Protein AF-A0A8S4Q9F4-F1 (afdb_monomer)

Sequence (149 aa):
MKHTEKTSFHTDQWWGKLSIEIGGKLGTDFDTIGIHLGVDNAALKDIKSSYPGAAKQWGKELLIEWRQEHADWTHEKQITTLQNALEDSGRNDLKVKVEKAEAKRVAAQEQAKQPKEDQGAKDELDLPSPPAENPKDAQLEARLKKLKS

Organism: Owenia fusiformis (NCBI:txid6347)

InterPro domains:
  IPR000488 Death domain [PS50017] (26-102)
  IPR011029 Death-like domain superfamily [G3DSA:1.10.533.10] (14-102)
  IPR011029 Death-like domain superfamily [SSF47986] (11-99)

Foldseek 3Di:
DDDPPVVVVLLVVLLLVLLLVLLLVCQPVLQQLLVLLVHDPVVLVVLCVVQPPRSSSSSSVSSVVSCVVVVVDDPVVSLVSSLVSCVVSVVPVSSVVSVVSVVVVVVVVVVVPDPPPDPPDDPDDDDDDDDDDDPVVVVVVVVVVVVVD

Mean predicted aligned error: 13.93 Å

Secondary structure (DSSP, 8-state):
---SHHHHHHHHHHHHHHHHHHHHHHGGGHHHHHHHTT--HHHHHHHHHHSTT-HHHHHHHHHHHHHHHTTTS-HHHHHHHHHHHHHHTT-HHHHHHHHHHHHHHHHHHHHTTS---------------PPP--TTHHHHHHHHHTT--

Radius of gyration: 27.23 Å; Cα contacts (8 Å, |Δi|>4): 91; chains: 1; bounding box: 75×38×60 Å

Nearest PDB structures (foldseek):
  3ezq-assembly1_B  TM=8.459E-01  e=4.046E-03  Homo sapiens
  4o6x-assembly3_B-2  TM=9.074E-01  e=2.159E-02  Homo sapiens
  4o6x-assembly3_A  TM=9.170E-01  e=8.717E-02  Homo sapiens
  4d8o-assembly1_A  TM=8.790E-01  e=4.219E-02  Homo sapiens
  2yqf-assembly1_A  TM=6.571E-01  e=7.477E-03  Homo sapiens

Solvent-accessible surface area (backbone atoms only — not comparable to full-atom values): 8768 Å² total; per-residue (Å²): 143,90,82,67,68,70,58,57,59,54,52,51,57,50,45,56,52,45,26,50,60,52,9,42,68,35,26,85,51,29,58,64,35,33,51,62,67,66,49,52,70,67,56,53,49,46,46,46,64,77,40,72,93,37,41,41,51,37,14,22,50,49,52,50,52,57,46,60,78,45,62,89,53,53,70,65,59,52,51,53,50,52,38,48,21,25,46,77,64,66,38,48,77,53,27,56,49,51,53,54,54,48,53,52,49,53,55,54,54,54,64,69,65,57,72,80,76,72,85,82,76,77,98,70,78,97,73,98,74,78,88,79,81,60,84,67,56,69,57,50,58,62,54,57,62,67,73,77,108

pLDDT: mean 78.67, std 19.34, range [40.88, 96.5]

Structure (mmCIF, N/CA/C/O backbone):
data_AF-A0A8S4Q9F4-F1
#
_entry.id   AF-A0A8S4Q9F4-F1
#
loop_
_atom_site.group_PDB
_atom_site.id
_atom_site.type_symbol
_atom_site.label_atom_id
_atom_site.label_alt_id
_atom_site.label_comp_id
_atom_site.label_asym_id
_atom_site.label_entity_id
_atom_site.label_seq_id
_atom_site.pdbx_PDB_ins_code
_atom_site.Cartn_x
_atom_site.Cartn_y
_atom_site.Cartn_z
_atom_site.occupancy
_atom_site.B_iso_or_equiv
_atom_site.auth_seq_id
_atom_site.auth_comp_id
_atom_site.auth_asym_id
_atom_site.auth_atom_id
_atom_site.pdbx_PDB_model_num
ATOM 1 N N . MET A 1 1 ? 29.544 -12.649 -11.790 1.00 41.25 1 MET A N 1
ATOM 2 C CA . MET A 1 1 ? 28.288 -11.868 -11.760 1.00 41.25 1 MET A CA 1
ATOM 3 C C . MET A 1 1 ? 27.459 -12.324 -10.558 1.00 41.25 1 MET A C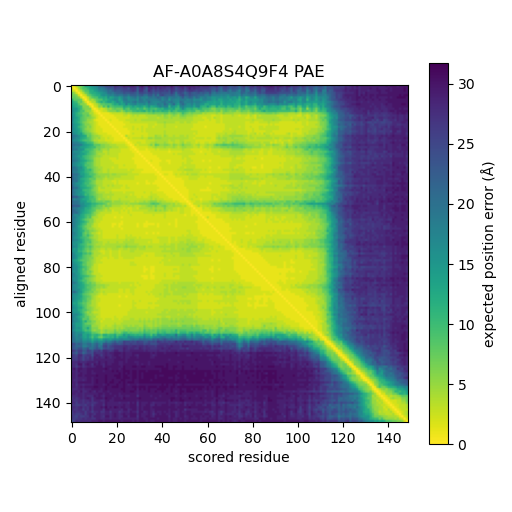 1
ATOM 5 O O . MET A 1 1 ? 26.792 -13.340 -10.656 1.00 41.25 1 MET A O 1
ATOM 9 N N . LYS A 1 2 ? 27.587 -11.674 -9.392 1.00 48.22 2 LYS A N 1
ATOM 10 C CA . LYS A 1 2 ? 26.838 -12.004 -8.158 1.00 48.22 2 LYS A CA 1
ATOM 11 C C . LYS A 1 2 ? 26.570 -10.719 -7.363 1.00 48.22 2 LYS A C 1
ATOM 13 O O . LYS A 1 2 ? 27.310 -10.413 -6.440 1.00 48.22 2 LYS A O 1
ATOM 18 N N . HIS A 1 3 ? 25.582 -9.920 -7.768 1.00 41.03 3 HIS A N 1
ATOM 19 C CA . HIS A 1 3 ? 25.215 -8.682 -7.054 1.00 41.03 3 HIS A CA 1
ATOM 20 C C . HIS A 1 3 ? 23.700 -8.402 -7.010 1.00 41.03 3 HIS A C 1
ATOM 22 O O . HIS A 1 3 ? 23.304 -7.287 -6.693 1.00 41.03 3 HIS A O 1
ATOM 28 N N . THR A 1 4 ? 22.838 -9.386 -7.279 1.00 50.84 4 THR A N 1
ATOM 29 C CA . THR A 1 4 ? 21.373 -9.183 -7.307 1.00 50.84 4 THR A CA 1
ATOM 30 C C . THR A 1 4 ? 20.629 -9.711 -6.075 1.00 50.84 4 THR A C 1
ATOM 32 O O . THR A 1 4 ? 19.509 -9.284 -5.819 1.00 50.84 4 THR A O 1
ATOM 35 N N . GLU A 1 5 ? 21.233 -10.571 -5.249 1.00 46.84 5 GLU A N 1
ATOM 36 C CA . GLU A 1 5 ? 20.526 -11.172 -4.099 1.00 46.84 5 GLU A CA 1
ATOM 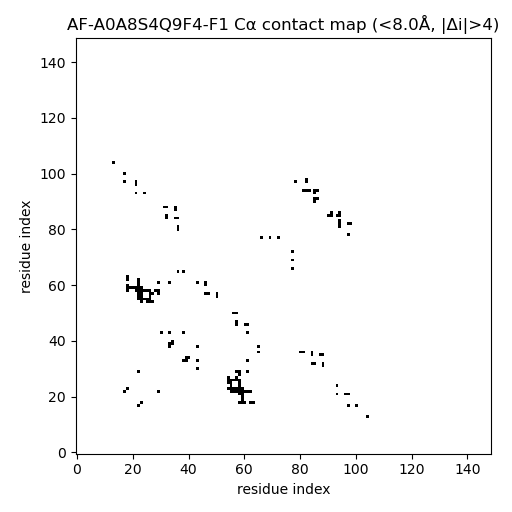37 C C . GLU A 1 5 ? 20.362 -10.227 -2.896 1.00 46.84 5 GLU A C 1
ATOM 39 O O . GLU A 1 5 ? 19.350 -10.278 -2.197 1.00 46.84 5 GLU A O 1
ATOM 44 N N . LYS A 1 6 ? 21.309 -9.307 -2.660 1.00 51.78 6 LYS A N 1
ATOM 45 C CA . LYS A 1 6 ? 21.235 -8.386 -1.506 1.00 51.78 6 LYS A CA 1
ATOM 46 C C . LYS A 1 6 ? 20.095 -7.371 -1.619 1.00 51.78 6 LYS A C 1
ATOM 48 O O . LYS A 1 6 ? 19.556 -6.941 -0.602 1.00 51.78 6 LYS A O 1
ATOM 53 N N . THR A 1 7 ? 19.723 -6.992 -2.838 1.00 55.69 7 THR A N 1
ATOM 54 C CA . THR A 1 7 ? 18.651 -6.023 -3.088 1.00 55.69 7 THR A CA 1
ATOM 55 C C . THR A 1 7 ? 17.268 -6.614 -2.836 1.00 55.69 7 THR A C 1
ATOM 57 O O . THR A 1 7 ? 16.437 -5.930 -2.245 1.00 55.69 7 THR A O 1
ATOM 60 N N . SER A 1 8 ? 17.030 -7.884 -3.182 1.00 59.53 8 SER A N 1
ATOM 61 C CA . SER A 1 8 ? 15.724 -8.526 -2.967 1.00 59.53 8 SER A CA 1
ATOM 62 C C . SER A 1 8 ? 15.408 -8.742 -1.485 1.00 59.53 8 SER A C 1
ATOM 64 O O . SER A 1 8 ? 14.287 -8.481 -1.059 1.00 59.53 8 SER A O 1
ATOM 66 N N . PHE A 1 9 ? 16.401 -9.124 -0.673 1.00 57.59 9 PHE A N 1
ATOM 67 C CA . PHE A 1 9 ? 16.203 -9.336 0.767 1.00 57.59 9 PHE A CA 1
ATOM 68 C C . PHE A 1 9 ? 15.848 -8.039 1.516 1.00 57.59 9 PHE A C 1
ATOM 70 O O . PHE A 1 9 ? 14.997 -8.030 2.403 1.00 57.59 9 PHE A O 1
ATOM 77 N N . HIS A 1 10 ? 16.473 -6.917 1.143 1.00 61.69 10 HIS A N 1
ATOM 78 C CA . HIS A 1 10 ? 16.217 -5.632 1.795 1.00 61.69 10 HIS A CA 1
ATOM 79 C C . HIS A 1 10 ? 14.848 -5.045 1.422 1.00 61.69 10 HIS A C 1
ATOM 81 O O . HIS A 1 10 ? 14.174 -4.457 2.269 1.00 61.69 10 HIS A O 1
ATOM 87 N N . THR A 1 11 ? 14.421 -5.228 0.169 1.00 69.12 11 THR A N 1
ATOM 88 C CA . THR A 1 11 ? 13.098 -4.794 -0.301 1.00 69.12 11 THR A CA 1
ATOM 89 C C . THR A 1 11 ? 11.977 -5.564 0.395 1.00 69.12 11 THR A C 1
ATOM 91 O O . THR A 1 11 ? 10.976 -4.964 0.780 1.00 69.12 11 THR A O 1
ATOM 94 N N . ASP A 1 12 ? 12.165 -6.861 0.640 1.00 78.31 12 ASP A N 1
ATOM 95 C CA . ASP A 1 12 ? 11.159 -7.689 1.305 1.00 78.31 12 ASP A CA 1
ATOM 96 C C . ASP A 1 12 ? 10.975 -7.325 2.788 1.00 78.31 12 ASP A C 1
ATOM 98 O O . ASP A 1 12 ? 9.853 -7.141 3.262 1.00 78.31 12 ASP A O 1
ATOM 102 N N . GLN A 1 13 ? 12.076 -7.079 3.511 1.00 84.31 13 GLN A N 1
ATOM 103 C CA . GLN A 1 13 ? 12.004 -6.605 4.899 1.00 84.31 13 GLN A CA 1
ATOM 104 C C . GLN A 1 13 ? 11.374 -5.215 5.027 1.00 84.31 13 GLN A C 1
ATOM 106 O O . GLN A 1 13 ? 10.650 -4.943 5.991 1.00 84.31 13 GLN A O 1
ATOM 111 N N . TRP A 1 14 ? 11.665 -4.319 4.082 1.00 89.56 14 TRP A N 1
ATOM 112 C CA . TRP A 1 14 ? 11.050 -2.998 4.055 1.00 89.56 14 TRP A CA 1
ATOM 113 C C . TRP A 1 14 ? 9.543 -3.104 3.789 1.00 89.56 14 TRP A C 1
ATOM 115 O O . TRP A 1 14 ? 8.762 -2.501 4.525 1.00 89.56 14 TRP A O 1
ATOM 125 N N . TRP A 1 15 ? 9.127 -3.941 2.829 1.00 89.44 15 TRP A N 1
ATOM 126 C CA . TRP A 1 15 ? 7.710 -4.167 2.538 1.00 89.44 15 TRP A CA 1
ATOM 127 C C . TRP A 1 15 ? 6.962 -4.774 3.724 1.00 89.44 15 TRP A C 1
ATOM 129 O O . TRP A 1 15 ? 5.863 -4.336 4.059 1.00 89.44 15 TRP A O 1
ATOM 139 N N . GLY A 1 16 ? 7.566 -5.743 4.415 1.00 90.25 16 GLY A N 1
ATOM 140 C CA . GLY A 1 16 ? 6.985 -6.331 5.622 1.00 90.25 16 GLY A CA 1
ATOM 141 C C . GLY A 1 16 ? 6.696 -5.282 6.700 1.00 90.25 16 GLY A C 1
ATOM 142 O O . GLY A 1 16 ? 5.631 -5.284 7.311 1.00 90.25 16 GLY A O 1
ATOM 143 N N . LYS A 1 17 ? 7.600 -4.316 6.899 1.00 91.62 17 LYS A N 1
ATOM 144 C CA . LYS A 1 17 ? 7.364 -3.206 7.837 1.00 91.62 17 LYS A CA 1
ATOM 145 C C . LYS A 1 17 ? 6.301 -2.235 7.328 1.00 91.62 17 LYS A C 1
ATOM 147 O O . LYS A 1 17 ? 5.448 -1.820 8.112 1.00 91.62 17 LYS A O 1
ATOM 152 N N . LEU A 1 18 ? 6.339 -1.889 6.040 1.00 92.88 18 LEU A N 1
ATOM 153 C CA . LEU A 1 18 ? 5.369 -0.983 5.428 1.00 92.88 18 LEU A CA 1
ATOM 154 C C . LEU A 1 18 ? 3.948 -1.552 5.513 1.00 92.88 18 LEU A C 1
ATOM 156 O O . LEU A 1 18 ? 3.044 -0.856 5.959 1.00 92.88 18 LEU A O 1
ATOM 160 N N . SER A 1 19 ? 3.757 -2.817 5.137 1.00 91.69 19 SER A N 1
ATOM 161 C CA . SER A 1 19 ? 2.454 -3.496 5.160 1.00 91.69 19 SER A CA 1
ATOM 162 C C . SER A 1 19 ? 1.868 -3.581 6.568 1.00 91.69 19 SER A C 1
ATOM 164 O O . SER A 1 19 ? 0.677 -3.350 6.741 1.00 91.69 19 SER A O 1
ATOM 166 N N . ILE A 1 20 ? 2.689 -3.808 7.597 1.00 92.00 20 ILE A N 1
ATOM 167 C CA . ILE A 1 20 ? 2.228 -3.759 8.991 1.00 92.00 20 ILE A CA 1
ATOM 168 C C . ILE A 1 20 ? 1.816 -2.333 9.381 1.00 92.00 20 ILE A C 1
ATOM 170 O O . ILE A 1 20 ? 0.752 -2.135 9.972 1.00 92.00 20 ILE A O 1
ATOM 174 N N . GLU A 1 21 ? 2.643 -1.330 9.072 1.00 92.19 21 GLU A N 1
ATOM 175 C CA . GLU A 1 21 ? 2.391 0.046 9.506 1.00 92.19 21 GLU A CA 1
ATOM 176 C C . GLU A 1 21 ? 1.201 0.687 8.777 1.00 92.19 21 GLU A C 1
ATOM 178 O O . GLU A 1 21 ? 0.338 1.296 9.413 1.00 92.19 21 GLU A O 1
ATOM 183 N N . ILE A 1 22 ? 1.166 0.574 7.449 1.00 92.94 22 ILE A N 1
ATOM 184 C CA . ILE A 1 22 ? 0.117 1.136 6.597 1.00 92.94 22 ILE A CA 1
ATOM 185 C C . ILE A 1 22 ? -1.142 0.282 6.705 1.00 92.94 22 ILE A C 1
ATOM 187 O O . ILE A 1 22 ? -2.207 0.826 6.992 1.00 92.94 22 ILE A O 1
ATOM 191 N N . GLY A 1 23 ? -1.015 -1.043 6.593 1.00 90.25 23 GLY A N 1
ATOM 192 C CA . GLY A 1 23 ? -2.123 -1.993 6.709 1.00 90.25 23 GLY A CA 1
ATOM 193 C C . GLY A 1 23 ? -2.872 -1.868 8.033 1.00 90.25 23 GLY A C 1
ATOM 194 O O . GLY A 1 23 ? -4.097 -1.750 8.054 1.00 90.25 23 GLY A O 1
ATOM 195 N N . GLY A 1 24 ? -2.137 -1.748 9.142 1.00 89.56 24 GLY A N 1
ATOM 196 C CA . GLY A 1 24 ? -2.727 -1.523 10.461 1.00 89.56 24 GLY A CA 1
ATOM 197 C C . GLY A 1 24 ? -3.496 -0.202 10.598 1.00 89.56 24 GLY A C 1
ATOM 198 O O . GLY A 1 24 ? -4.331 -0.081 11.496 1.00 89.56 24 GLY A O 1
ATOM 199 N N . LYS A 1 25 ? -3.234 0.782 9.727 1.00 92.25 25 LYS A N 1
ATOM 200 C CA . LYS A 1 25 ? -3.917 2.086 9.685 1.00 92.25 25 LYS A CA 1
ATOM 201 C C . LYS A 1 25 ? -5.049 2.149 8.654 1.00 92.25 25 LYS A C 1
ATOM 203 O O . LYS A 1 25 ? -5.811 3.117 8.703 1.00 92.25 25 LYS A O 1
ATOM 208 N N . LEU A 1 26 ? -5.166 1.157 7.761 1.00 89.56 26 LEU A N 1
ATOM 209 C CA . LEU A 1 26 ? -6.319 1.022 6.862 1.00 89.56 26 LEU A CA 1
ATOM 210 C C . LEU A 1 26 ? -7.564 0.664 7.668 1.00 89.56 26 LEU A C 1
ATOM 212 O O . LEU A 1 26 ? -8.613 1.272 7.498 1.00 89.56 26 LEU A O 1
ATOM 216 N N . GLY A 1 27 ? -7.431 -0.282 8.603 1.00 86.12 27 GLY A N 1
ATOM 217 C CA . GLY A 1 27 ? -8.535 -0.692 9.465 1.00 86.12 27 GLY A CA 1
ATOM 218 C C . GLY A 1 27 ? -9.746 -1.138 8.644 1.00 86.12 27 GLY A C 1
ATOM 219 O O . GLY A 1 27 ? -9.664 -2.078 7.860 1.00 86.12 27 GLY A O 1
ATOM 220 N N . THR A 1 28 ? -10.877 -0.459 8.825 1.00 86.69 28 THR A N 1
ATOM 221 C CA . THR A 1 28 ? -12.121 -0.736 8.092 1.00 86.69 28 THR A CA 1
ATOM 222 C C . THR A 1 28 ? -12.105 -0.252 6.645 1.00 86.69 28 THR A C 1
ATOM 224 O O . THR A 1 28 ? -12.891 -0.760 5.854 1.00 86.69 28 THR A O 1
ATOM 227 N N . ASP A 1 29 ? -11.204 0.666 6.286 1.00 90.94 29 ASP A N 1
ATOM 228 C CA . ASP A 1 29 ? -11.106 1.233 4.932 1.00 90.94 29 ASP A CA 1
ATOM 229 C C . ASP A 1 29 ? -10.346 0.317 3.959 1.00 90.94 29 ASP A C 1
ATOM 231 O O . ASP A 1 29 ? -10.153 0.666 2.794 1.00 90.94 29 ASP A O 1
ATOM 235 N N . PHE A 1 30 ? -9.895 -0.855 4.424 1.00 92.94 30 PHE A N 1
ATOM 236 C CA . PHE A 1 30 ? -9.135 -1.793 3.600 1.00 92.94 30 PHE A CA 1
ATOM 237 C C . PHE A 1 30 ? -9.913 -2.229 2.349 1.00 92.94 30 PHE A C 1
ATOM 239 O O . PHE A 1 30 ? -9.308 -2.369 1.298 1.00 92.94 30 PHE A O 1
ATOM 246 N N . ASP A 1 31 ? -11.235 -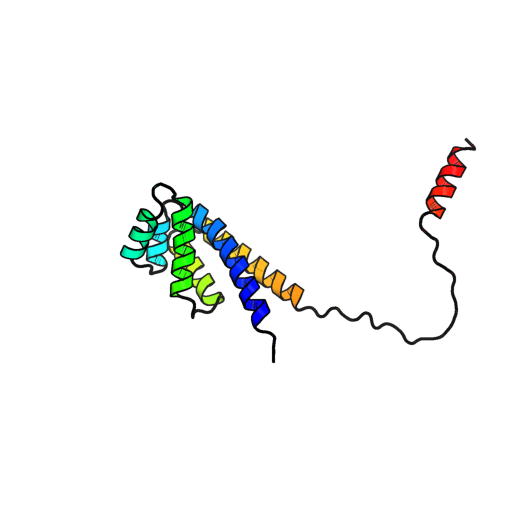2.391 2.440 1.00 93.38 31 ASP A N 1
ATOM 247 C CA . ASP A 1 31 ? -12.079 -2.847 1.329 1.00 93.38 31 ASP A CA 1
ATOM 248 C C . ASP A 1 31 ? -12.092 -1.815 0.190 1.00 93.38 31 ASP A C 1
ATOM 250 O O . ASP A 1 31 ? -11.757 -2.129 -0.949 1.00 93.38 31 ASP A O 1
ATOM 254 N N . THR A 1 32 ? -12.331 -0.543 0.531 1.00 94.06 32 THR A N 1
ATOM 255 C CA . THR A 1 32 ? -12.281 0.582 -0.412 1.00 94.06 32 THR A CA 1
ATOM 256 C C . THR A 1 32 ? -10.922 0.669 -1.100 1.00 94.06 32 THR A C 1
ATOM 258 O O . THR A 1 32 ? -10.845 0.791 -2.320 1.00 94.06 32 THR A O 1
ATOM 261 N N . ILE A 1 33 ? -9.834 0.580 -0.332 1.00 94.69 33 ILE A N 1
ATOM 262 C CA . ILE A 1 33 ? -8.476 0.649 -0.888 1.00 94.69 33 ILE A CA 1
ATOM 263 C C . ILE A 1 33 ? -8.180 -0.575 -1.751 1.00 94.69 33 ILE A C 1
ATOM 265 O O . ILE A 1 33 ? -7.581 -0.434 -2.811 1.00 94.69 33 ILE A O 1
ATOM 269 N N . GLY A 1 34 ? -8.626 -1.758 -1.334 1.00 94.19 34 GLY A N 1
ATOM 270 C CA . GLY A 1 34 ? -8.479 -2.994 -2.090 1.00 94.19 34 GLY A CA 1
ATOM 271 C C . GLY A 1 34 ? -9.140 -2.916 -3.461 1.00 94.19 34 GLY A C 1
ATOM 272 O O . GLY A 1 34 ? -8.520 -3.293 -4.450 1.00 94.19 34 GLY A O 1
ATOM 273 N N . ILE A 1 35 ? -10.328 -2.314 -3.544 1.00 94.25 35 ILE A N 1
ATOM 274 C CA . ILE A 1 35 ? -11.012 -2.057 -4.819 1.00 94.25 35 ILE A CA 1
ATOM 275 C C . ILE A 1 35 ? -10.173 -1.139 -5.720 1.00 94.25 35 ILE A C 1
ATOM 277 O O . ILE A 1 35 ? -9.994 -1.441 -6.898 1.00 94.25 35 ILE A O 1
ATOM 281 N N . HIS A 1 36 ? -9.608 -0.050 -5.184 1.00 94.56 36 HIS A N 1
ATOM 282 C CA . HIS A 1 36 ? -8.719 0.834 -5.955 1.00 94.56 36 HIS A CA 1
ATOM 283 C C . HIS A 1 36 ? -7.409 0.155 -6.379 1.00 94.56 36 HIS A C 1
ATOM 285 O O . HIS A 1 36 ? -6.856 0.480 -7.427 1.00 94.56 36 HIS A O 1
ATOM 291 N N . LEU A 1 37 ? -6.925 -0.804 -5.590 1.00 94.06 37 LEU A N 1
ATOM 292 C CA . LEU A 1 37 ? -5.774 -1.643 -5.924 1.00 94.06 37 LEU A CA 1
ATOM 293 C C . LEU A 1 37 ? -6.104 -2.747 -6.944 1.00 94.06 37 LEU A C 1
ATOM 295 O O . LEU A 1 37 ? -5.188 -3.427 -7.406 1.00 94.06 37 LEU A O 1
ATOM 299 N N . GLY A 1 38 ? -7.381 -2.913 -7.306 1.00 93.00 38 GLY A N 1
ATOM 300 C CA . GLY A 1 38 ? -7.846 -3.940 -8.236 1.00 93.00 38 GLY A CA 1
ATOM 301 C C . GLY A 1 38 ? -7.946 -5.340 -7.627 1.00 93.00 38 GLY A C 1
ATOM 302 O O . GLY A 1 38 ? -7.999 -6.310 -8.377 1.00 93.00 38 GLY A O 1
ATOM 303 N N . VAL A 1 39 ? -7.964 -5.457 -6.296 1.00 93.50 39 VAL A N 1
ATOM 304 C CA . VAL A 1 39 ? -8.131 -6.740 -5.598 1.00 93.50 39 VAL A CA 1
ATOM 305 C C . VAL A 1 39 ? -9.581 -7.199 -5.720 1.00 93.50 39 VAL A C 1
ATOM 307 O O . VAL A 1 39 ? -10.516 -6.416 -5.527 1.00 93.50 39 VAL A O 1
ATOM 310 N N . ASP A 1 40 ? -9.773 -8.476 -6.046 1.00 92.62 40 ASP A N 1
ATOM 311 C CA . ASP A 1 40 ? -11.102 -9.040 -6.251 1.00 92.62 40 ASP A CA 1
ATOM 312 C C . ASP A 1 40 ? -11.949 -9.010 -4.965 1.00 92.62 40 ASP A C 1
ATOM 314 O O . ASP A 1 40 ? -11.471 -9.220 -3.850 1.00 92.62 40 ASP A O 1
ATOM 318 N N . ASN A 1 41 ? -13.255 -8.788 -5.107 1.00 92.88 41 ASN A N 1
ATOM 319 C CA . ASN A 1 4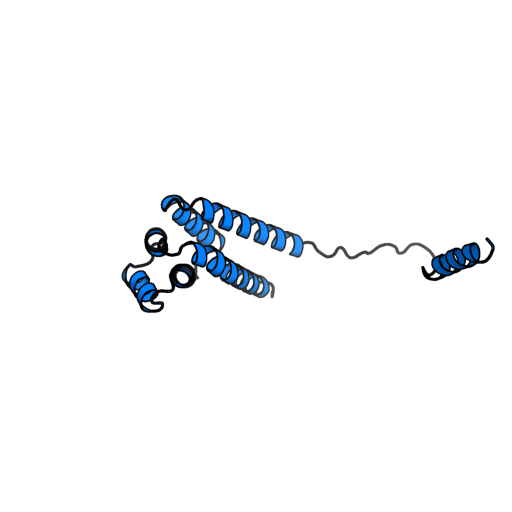1 ? -14.158 -8.707 -3.958 1.00 92.88 41 ASN A CA 1
ATOM 320 C C . ASN A 1 41 ? -14.264 -10.049 -3.201 1.00 92.88 41 ASN A C 1
ATOM 322 O O . ASN A 1 41 ? -14.512 -10.067 -1.995 1.00 92.88 41 ASN A O 1
ATOM 326 N N . ALA A 1 42 ? -14.081 -11.191 -3.873 1.00 93.25 42 ALA A N 1
ATOM 327 C CA . ALA A 1 42 ? -14.006 -12.483 -3.200 1.00 93.25 42 ALA A CA 1
ATOM 328 C C . ALA A 1 42 ? -12.755 -12.579 -2.316 1.00 93.25 42 ALA A C 1
ATOM 330 O O . ALA A 1 42 ? -12.879 -13.016 -1.174 1.00 93.25 42 ALA A O 1
ATOM 331 N N . ALA A 1 43 ? -11.604 -12.095 -2.791 1.00 93.31 43 ALA A N 1
ATOM 332 C CA . ALA A 1 43 ? -10.371 -12.005 -2.007 1.00 93.31 43 ALA A CA 1
ATOM 333 C C . ALA A 1 43 ? -10.539 -11.095 -0.775 1.00 93.31 43 ALA A C 1
ATOM 335 O O . ALA A 1 43 ? -10.249 -11.496 0.351 1.00 93.31 43 ALA A O 1
ATOM 336 N N . LEU A 1 44 ? -11.141 -9.910 -0.936 1.00 94.00 44 LEU A N 1
ATOM 337 C CA . LEU A 1 44 ? -11.427 -9.007 0.192 1.00 94.00 44 LEU A CA 1
ATOM 338 C C . LEU A 1 44 ? -12.338 -9.649 1.251 1.00 94.00 44 LEU A C 1
ATOM 340 O O . LEU A 1 44 ? -12.120 -9.497 2.460 1.00 94.00 44 LEU A O 1
ATOM 344 N N . LYS A 1 45 ? -13.352 -10.401 0.810 1.00 94.19 45 LYS A N 1
ATOM 345 C CA . LYS A 1 45 ? -14.234 -11.164 1.704 1.00 94.19 45 LYS A CA 1
ATOM 346 C C . LYS A 1 45 ? -13.512 -12.317 2.386 1.00 94.19 45 LYS A C 1
ATOM 348 O O . LYS A 1 45 ? -13.795 -12.563 3.562 1.00 94.19 45 LYS A O 1
ATOM 353 N N . ASP A 1 46 ? -12.615 -13.004 1.686 1.00 95.19 46 ASP A N 1
ATOM 354 C CA . ASP A 1 46 ? -11.794 -14.068 2.261 1.00 95.19 46 ASP A CA 1
ATOM 355 C C . ASP A 1 46 ? -10.899 -13.512 3.372 1.00 95.19 46 ASP A C 1
ATOM 357 O O . ASP A 1 46 ? -11.017 -13.949 4.516 1.00 95.19 46 ASP A O 1
ATOM 361 N N . ILE A 1 47 ? -10.152 -12.434 3.105 1.00 93.25 47 ILE A N 1
ATOM 362 C CA . ILE A 1 47 ? -9.333 -11.729 4.105 1.00 93.25 47 ILE A CA 1
ATOM 363 C C . ILE A 1 47 ? -10.174 -11.360 5.334 1.00 93.25 47 ILE A C 1
ATOM 365 O O . ILE A 1 47 ? -9.781 -11.592 6.482 1.00 93.25 47 ILE A O 1
ATOM 369 N N . LYS A 1 48 ? -11.370 -10.802 5.125 1.00 93.12 48 LYS A N 1
ATOM 370 C CA . LYS A 1 48 ? -12.252 -10.416 6.232 1.00 93.12 48 LYS A CA 1
ATOM 371 C C . LYS A 1 48 ? -12.708 -11.616 7.067 1.00 93.12 48 LYS A C 1
ATOM 373 O O . LYS A 1 48 ? -12.795 -11.511 8.293 1.00 93.12 48 LYS A O 1
ATOM 378 N N . SER A 1 49 ? -13.002 -12.731 6.403 1.00 93.62 49 SER A N 1
ATOM 379 C CA . SER A 1 49 ? -13.495 -13.971 7.015 1.00 93.62 49 SER A CA 1
ATOM 380 C C . SER A 1 49 ? -12.389 -14.738 7.740 1.00 93.62 49 SER A C 1
ATOM 382 O O . SER A 1 49 ? -12.635 -15.295 8.808 1.00 93.62 49 SER A O 1
ATOM 384 N N . SER A 1 50 ? -11.168 -14.702 7.208 1.00 93.50 50 SER A N 1
ATOM 385 C CA . SER A 1 50 ? -9.968 -15.321 7.776 1.00 93.50 50 SER A CA 1
ATOM 386 C C . SER A 1 50 ? -9.489 -14.621 9.056 1.00 93.50 50 SER A C 1
ATOM 388 O O . SER A 1 50 ? -8.881 -15.251 9.922 1.00 93.50 50 SER A O 1
ATOM 390 N N . TYR A 1 51 ? -9.817 -13.335 9.233 1.00 90.75 51 TYR A N 1
ATOM 391 C CA . TYR A 1 51 ? -9.387 -12.530 10.386 1.00 90.75 51 TYR A CA 1
ATOM 392 C C . TYR A 1 51 ? -10.559 -11.811 11.083 1.00 90.75 51 TYR A C 1
ATOM 394 O O . TYR A 1 51 ? -10.590 -10.577 11.144 1.00 90.75 51 TYR A O 1
ATOM 402 N N . PRO A 1 52 ? -11.543 -12.533 11.644 1.00 88.31 52 PRO A N 1
ATOM 403 C CA . PRO A 1 52 ? -12.754 -11.923 12.185 1.00 88.31 52 PRO A CA 1
ATOM 404 C C . PRO A 1 52 ? -12.442 -10.964 13.346 1.00 88.31 52 PRO A C 1
ATOM 406 O O . PRO A 1 52 ? -11.734 -11.303 14.292 1.00 88.31 52 PRO A O 1
ATOM 409 N N . GLY A 1 53 ? -12.968 -9.737 13.271 1.00 87.00 53 GLY A N 1
ATOM 410 C CA . GLY A 1 53 ? -12.784 -8.703 14.301 1.00 87.00 53 GLY A CA 1
ATOM 411 C C . GLY A 1 53 ? -11.386 -8.069 14.361 1.00 87.00 53 GLY A C 1
ATOM 412 O O . GLY A 1 53 ? -11.162 -7.167 15.167 1.00 87.00 53 GLY A O 1
ATOM 413 N N . ALA A 1 54 ? -10.451 -8.478 13.500 1.00 90.56 54 ALA A N 1
ATOM 414 C CA . ALA A 1 54 ? -9.081 -7.979 13.489 1.00 90.56 54 ALA 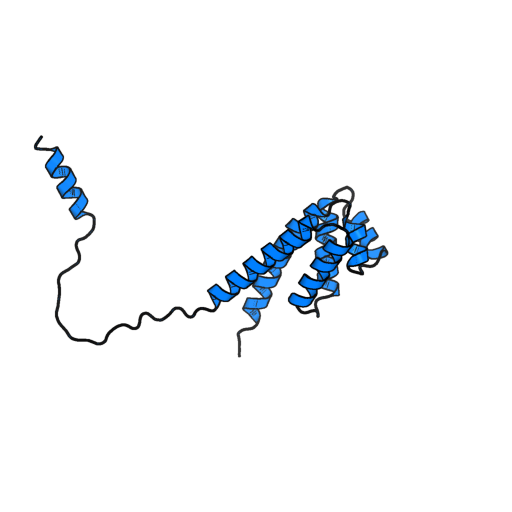A CA 1
ATOM 415 C C . ALA A 1 54 ? -8.851 -6.981 12.344 1.00 90.56 54 ALA A C 1
ATOM 417 O O . ALA A 1 54 ? -8.036 -7.210 11.456 1.00 90.56 54 ALA A O 1
ATOM 418 N N . ALA A 1 55 ? -9.517 -5.822 12.394 1.00 87.25 55 ALA A N 1
ATOM 419 C CA . ALA A 1 55 ? -9.458 -4.817 11.322 1.00 87.25 55 ALA A CA 1
ATOM 420 C C . ALA A 1 55 ? -8.033 -4.354 10.958 1.00 87.25 55 ALA A C 1
ATOM 422 O O . ALA A 1 55 ? -7.745 -4.042 9.808 1.00 87.25 55 ALA A O 1
ATOM 423 N N . LYS A 1 56 ? -7.106 -4.351 11.926 1.00 88.00 56 LYS A N 1
ATOM 424 C CA . LYS A 1 56 ? -5.688 -4.043 11.670 1.00 88.00 56 LYS A CA 1
ATOM 425 C C . LYS A 1 56 ? -4.977 -5.118 10.840 1.00 88.00 56 LYS A C 1
ATOM 427 O O . LYS A 1 56 ? -4.012 -4.798 10.156 1.00 88.00 56 LYS A O 1
ATOM 432 N N . GLN A 1 57 ? -5.416 -6.374 10.932 1.00 92.31 57 GLN A N 1
ATOM 433 C CA . GLN A 1 57 ? -4.871 -7.473 10.135 1.00 92.31 57 GLN A CA 1
ATOM 434 C C . GLN A 1 57 ? -5.401 -7.419 8.702 1.00 92.31 57 GLN A C 1
ATOM 436 O O . GLN A 1 57 ? -4.617 -7.631 7.790 1.00 92.31 57 GLN A O 1
ATOM 441 N N . TRP A 1 58 ? -6.663 -7.030 8.481 1.00 94.12 58 TRP A N 1
ATOM 442 C CA . TRP A 1 58 ? -7.237 -6.960 7.127 1.00 94.12 58 TRP A CA 1
ATOM 443 C C . TRP A 1 58 ? -6.400 -6.118 6.168 1.00 94.12 58 TRP A C 1
ATOM 445 O O . TRP A 1 58 ? -6.019 -6.587 5.103 1.00 94.12 58 TRP A O 1
ATOM 455 N N . GLY A 1 59 ? -6.038 -4.898 6.572 1.00 93.06 59 GLY A N 1
ATOM 456 C CA . GLY A 1 59 ? -5.217 -4.034 5.728 1.00 93.06 59 GLY A CA 1
ATOM 457 C C . GLY A 1 59 ? -3.792 -4.549 5.520 1.00 93.06 59 GLY A C 1
ATOM 458 O O . GLY A 1 59 ? -3.192 -4.277 4.486 1.00 93.06 59 GLY A O 1
ATOM 459 N N . LYS A 1 60 ? -3.232 -5.283 6.487 1.00 93.88 60 LYS A N 1
ATOM 460 C CA . LYS A 1 60 ? -1.908 -5.901 6.342 1.00 93.88 60 LYS A CA 1
ATOM 461 C C . LYS A 1 60 ? -1.961 -7.024 5.311 1.00 93.88 60 LYS A C 1
ATOM 463 O O . LYS A 1 60 ? -1.137 -7.032 4.403 1.00 93.88 60 LYS A O 1
ATOM 468 N N . GLU A 1 61 ? -2.918 -7.935 5.454 1.00 94.19 61 GLU A N 1
ATOM 469 C CA . GLU A 1 61 ? -3.064 -9.082 4.558 1.00 94.19 61 GLU A CA 1
ATOM 470 C C . GLU A 1 61 ? -3.421 -8.633 3.143 1.00 94.19 61 GLU A C 1
ATOM 472 O O . GLU A 1 61 ? -2.793 -9.099 2.203 1.00 94.19 61 GLU A O 1
ATOM 477 N N . LEU A 1 62 ? -4.272 -7.610 2.997 1.00 95.00 62 LEU A N 1
ATOM 478 C CA . LEU A 1 62 ? -4.526 -6.959 1.711 1.00 95.00 62 LEU A CA 1
ATOM 479 C C . LEU A 1 62 ? -3.232 -6.541 1.001 1.00 95.00 62 LEU A C 1
ATOM 481 O O . LEU A 1 62 ? -3.036 -6.850 -0.168 1.00 95.00 62 LEU A O 1
ATOM 485 N N . LEU A 1 63 ? -2.335 -5.833 1.696 1.00 94.31 63 LEU A N 1
ATOM 486 C CA . LEU A 1 63 ? -1.085 -5.345 1.101 1.00 94.31 63 LEU A CA 1
ATOM 487 C C . LEU A 1 63 ? -0.075 -6.467 0.823 1.00 94.31 63 LEU A C 1
ATOM 489 O O . LEU A 1 63 ? 0.829 -6.288 0.003 1.00 94.31 63 LEU A O 1
ATOM 493 N N . ILE A 1 64 ? -0.175 -7.591 1.533 1.00 92.56 64 ILE A N 1
ATOM 494 C CA . ILE A 1 64 ? 0.648 -8.777 1.285 1.00 92.56 64 ILE A CA 1
ATOM 495 C C . ILE A 1 64 ? 0.138 -9.495 0.040 1.00 92.56 64 ILE A C 1
ATOM 497 O O . ILE A 1 64 ? 0.922 -9.713 -0.881 1.00 92.56 64 ILE A O 1
ATOM 501 N N . GLU A 1 65 ? -1.154 -9.807 0.002 1.00 92.50 65 GLU A N 1
ATOM 502 C CA . GLU A 1 65 ? -1.803 -10.527 -1.091 1.00 92.50 65 GLU A CA 1
ATOM 503 C C . GLU A 1 65 ? -1.687 -9.749 -2.400 1.00 92.50 65 GLU A C 1
ATOM 505 O O . GLU A 1 65 ? -1.110 -10.248 -3.363 1.00 92.50 65 GLU A O 1
ATOM 510 N N . TRP A 1 66 ? -2.053 -8.464 -2.386 1.00 95.06 66 TRP A N 1
ATOM 511 C CA . TRP A 1 66 ? -1.932 -7.596 -3.554 1.00 95.06 66 TRP A CA 1
ATOM 512 C C . TRP A 1 66 ? -0.497 -7.535 -4.099 1.00 95.06 66 TRP A C 1
ATOM 514 O O . TRP A 1 66 ? -0.286 -7.557 -5.311 1.00 95.06 66 TRP A O 1
ATOM 524 N N . ARG A 1 67 ? 0.525 -7.490 -3.231 1.00 92.88 67 ARG A N 1
ATOM 525 C CA . ARG A 1 67 ? 1.924 -7.514 -3.690 1.00 92.88 67 ARG A CA 1
ATOM 526 C C . ARG A 1 67 ? 2.293 -8.859 -4.311 1.00 92.88 67 ARG A C 1
ATOM 528 O O . ARG A 1 67 ? 3.083 -8.878 -5.250 1.00 92.88 67 ARG A O 1
ATOM 535 N N . GLN A 1 68 ? 1.797 -9.963 -3.758 1.00 90.88 68 GLN A N 1
ATOM 536 C CA . GLN A 1 68 ? 2.075 -11.304 -4.269 1.00 90.88 68 GLN A CA 1
ATOM 537 C C . GLN A 1 68 ? 1.438 -11.520 -5.642 1.00 90.88 68 GLN A C 1
ATOM 539 O O . GLN A 1 68 ? 2.103 -12.051 -6.529 1.00 90.88 68 GLN A O 1
ATOM 544 N N . GLU A 1 69 ? 0.210 -11.040 -5.843 1.00 90.69 69 GLU A N 1
ATOM 545 C CA . GLU A 1 69 ? -0.464 -11.057 -7.148 1.00 90.69 69 GLU A CA 1
ATOM 546 C C . GLU A 1 69 ? 0.287 -10.242 -8.208 1.00 90.69 69 GLU A C 1
ATOM 548 O O . GLU A 1 69 ? 0.241 -10.565 -9.391 1.00 90.69 69 GLU A O 1
ATOM 553 N N . HIS A 1 70 ? 1.031 -9.223 -7.775 1.00 91.81 70 HIS A N 1
ATOM 554 C CA . HIS A 1 70 ? 1.808 -8.333 -8.632 1.00 91.81 70 HIS A CA 1
ATOM 555 C C . HIS A 1 70 ? 3.322 -8.499 -8.434 1.00 91.81 70 HIS A C 1
ATOM 557 O O . HIS A 1 70 ? 4.077 -7.528 -8.542 1.00 91.81 70 HIS A O 1
ATOM 563 N N . ALA A 1 71 ? 3.792 -9.705 -8.100 1.00 88.56 71 ALA A N 1
ATOM 564 C CA . ALA A 1 71 ? 5.204 -9.965 -7.800 1.00 88.56 71 ALA A CA 1
ATOM 565 C C . ALA A 1 71 ? 6.142 -9.735 -9.001 1.00 88.56 71 ALA A C 1
ATOM 567 O O . ALA A 1 71 ? 7.341 -9.519 -8.816 1.00 88.56 71 ALA A O 1
ATOM 568 N N . ASP A 1 72 ? 5.607 -9.766 -10.222 1.00 90.31 72 ASP A N 1
ATOM 569 C CA . ASP A 1 72 ? 6.308 -9.450 -11.468 1.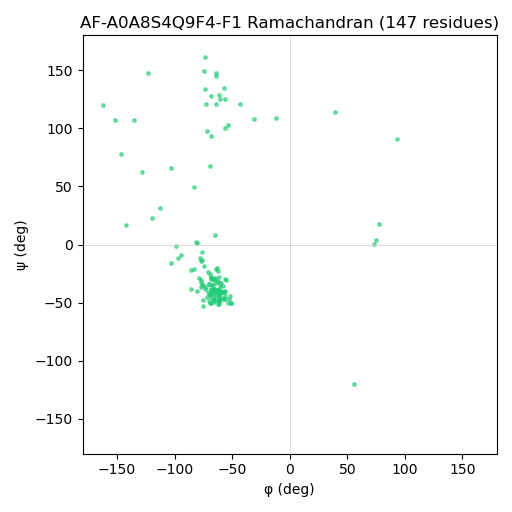00 90.31 72 ASP A CA 1
ATOM 570 C C . ASP A 1 72 ? 6.498 -7.939 -11.691 1.00 90.31 72 ASP A C 1
ATOM 572 O O . ASP A 1 72 ? 7.298 -7.530 -12.538 1.00 90.31 72 ASP A O 1
ATOM 576 N N . TRP A 1 73 ? 5.799 -7.088 -10.934 1.00 91.38 73 TRP A N 1
ATOM 577 C CA . TRP A 1 73 ? 5.934 -5.642 -11.061 1.00 91.38 73 TRP A CA 1
ATOM 578 C C . TRP A 1 73 ? 7.237 -5.137 -10.452 1.00 91.38 73 TRP A C 1
ATOM 580 O O . TRP A 1 73 ? 7.752 -5.645 -9.456 1.00 91.38 73 TRP A O 1
ATOM 590 N N . THR A 1 74 ? 7.754 -4.054 -11.032 1.00 91.12 74 THR A N 1
ATOM 591 C CA . THR A 1 74 ? 8.863 -3.328 -10.419 1.00 91.12 74 THR A CA 1
ATOM 592 C C . THR A 1 74 ? 8.416 -2.730 -9.088 1.00 91.12 74 THR A C 1
ATOM 594 O O . THR A 1 74 ? 7.267 -2.311 -8.929 1.00 91.12 74 THR A O 1
ATOM 597 N N . HIS A 1 75 ? 9.348 -2.636 -8.136 1.00 89.75 75 HIS A N 1
ATOM 598 C CA . HIS A 1 75 ? 9.097 -1.995 -6.840 1.00 89.75 75 HIS A CA 1
ATOM 599 C C . HIS A 1 75 ? 8.500 -0.593 -7.007 1.00 89.75 75 HIS A C 1
ATOM 601 O O . HIS A 1 75 ? 7.515 -0.263 -6.363 1.00 89.75 75 HIS A O 1
ATOM 607 N N . GLU A 1 76 ? 9.048 0.209 -7.922 1.00 91.06 76 GLU A N 1
ATOM 608 C CA . GLU A 1 76 ? 8.542 1.554 -8.215 1.00 91.06 76 GLU A CA 1
ATOM 609 C C . GLU A 1 76 ? 7.075 1.531 -8.660 1.00 91.06 76 GLU A C 1
ATOM 611 O O . GLU A 1 76 ? 6.258 2.261 -8.104 1.00 91.06 76 GLU A O 1
ATOM 616 N N . LYS A 1 77 ? 6.707 0.625 -9.577 1.00 93.50 77 LYS A N 1
ATOM 617 C CA . LYS A 1 77 ? 5.321 0.480 -10.034 1.00 93.50 77 LYS A CA 1
ATOM 618 C C . LYS A 1 77 ? 4.386 0.090 -8.889 1.00 93.50 77 LYS A C 1
ATOM 620 O O . LYS A 1 77 ? 3.283 0.630 -8.802 1.00 93.50 77 LYS A O 1
ATOM 625 N N . GLN A 1 78 ? 4.818 -0.809 -8.002 1.00 93.25 78 GLN A N 1
ATOM 626 C CA . GLN A 1 78 ? 4.045 -1.177 -6.813 1.00 93.25 78 GLN A CA 1
ATOM 627 C C . GLN A 1 78 ? 3.835 0.048 -5.905 1.00 93.25 78 GLN A C 1
ATOM 629 O O . GLN A 1 78 ? 2.711 0.362 -5.523 1.00 93.25 78 GLN A O 1
ATOM 634 N N . ILE A 1 79 ? 4.890 0.809 -5.617 1.00 94.81 79 ILE A N 1
ATOM 635 C CA . ILE A 1 79 ? 4.783 2.007 -4.775 1.00 94.81 79 ILE A CA 1
ATOM 636 C C . ILE A 1 79 ? 3.863 3.063 -5.380 1.00 94.81 79 ILE A C 1
ATOM 638 O O . ILE A 1 79 ? 2.969 3.540 -4.683 1.00 94.81 79 ILE A O 1
ATOM 642 N N . THR A 1 80 ? 4.035 3.400 -6.657 1.00 95.75 80 THR A N 1
ATOM 643 C CA . THR A 1 80 ? 3.190 4.392 -7.331 1.00 95.75 80 THR A CA 1
ATOM 644 C C . THR A 1 80 ? 1.729 3.952 -7.355 1.00 95.75 80 THR A C 1
ATOM 646 O O . THR A 1 80 ? 0.845 4.751 -7.061 1.00 95.75 80 THR A O 1
ATOM 649 N N . THR A 1 81 ? 1.458 2.673 -7.632 1.00 96.44 81 THR A N 1
ATOM 650 C CA . THR A 1 81 ? 0.080 2.155 -7.640 1.00 96.44 81 THR A CA 1
ATOM 651 C C . THR A 1 81 ? -0.551 2.236 -6.251 1.00 96.44 81 THR A C 1
ATOM 653 O O . THR A 1 81 ? -1.680 2.704 -6.118 1.00 96.44 81 THR A O 1
ATOM 656 N N . LEU A 1 82 ? 0.191 1.865 -5.203 1.00 95.62 82 LEU A N 1
ATOM 657 C CA . LEU A 1 82 ? -0.275 2.003 -3.824 1.00 95.62 82 LEU A CA 1
ATOM 658 C C . LEU A 1 82 ? -0.541 3.469 -3.454 1.00 95.62 82 LEU A C 1
ATOM 660 O O . LEU A 1 82 ? -1.551 3.770 -2.824 1.00 95.62 82 LEU A O 1
ATOM 664 N N . GLN A 1 83 ? 0.341 4.391 -3.839 1.00 96.50 83 GLN A N 1
ATOM 665 C CA . GLN A 1 83 ? 0.170 5.822 -3.577 1.00 96.50 83 GLN A CA 1
ATOM 666 C C . GLN A 1 83 ? -1.074 6.391 -4.262 1.00 96.50 83 GLN A C 1
ATOM 668 O O . GLN A 1 83 ? -1.802 7.150 -3.623 1.00 96.50 83 GLN A O 1
ATOM 673 N N . ASN A 1 84 ? -1.330 6.000 -5.511 1.00 96.00 84 ASN A N 1
ATOM 674 C CA . ASN A 1 84 ? -2.519 6.418 -6.251 1.00 96.00 84 ASN A CA 1
ATOM 675 C C . ASN A 1 84 ? -3.791 5.862 -5.604 1.00 96.00 84 ASN A C 1
ATOM 677 O O . ASN A 1 84 ? -4.699 6.624 -5.306 1.00 96.00 84 ASN A O 1
ATOM 681 N N . ALA A 1 85 ? -3.822 4.573 -5.251 1.00 95.75 85 ALA A N 1
ATOM 682 C CA . ALA A 1 85 ? -4.979 3.990 -4.568 1.00 95.75 85 ALA A CA 1
ATOM 683 C C . ALA A 1 85 ? -5.265 4.659 -3.208 1.00 95.75 85 ALA A C 1
ATOM 685 O O . ALA A 1 85 ? -6.421 4.838 -2.815 1.00 95.75 85 ALA A O 1
ATOM 686 N N . LEU A 1 86 ? -4.220 5.063 -2.478 1.00 96.06 86 LEU A N 1
ATOM 687 C CA . LEU A 1 86 ? -4.362 5.827 -1.235 1.00 96.06 86 LEU A CA 1
ATOM 688 C C . LEU A 1 86 ? -4.852 7.263 -1.477 1.00 96.06 86 LEU A C 1
ATOM 690 O O . LEU A 1 86 ? -5.581 7.793 -0.645 1.00 96.06 86 LEU A O 1
ATOM 694 N N . GLU A 1 87 ? -4.467 7.896 -2.583 1.00 95.88 87 GLU A N 1
ATOM 695 C CA . GLU A 1 87 ? -4.979 9.212 -2.982 1.00 95.88 87 GLU A CA 1
ATOM 696 C C . GLU A 1 87 ? -6.457 9.142 -3.376 1.00 95.88 87 GLU A C 1
ATOM 698 O O . GLU A 1 87 ? -7.267 9.891 -2.830 1.00 95.88 87 GLU A O 1
ATOM 703 N N . ASP A 1 88 ? -6.809 8.194 -4.247 1.00 94.44 88 ASP A N 1
ATOM 704 C CA . ASP A 1 88 ? -8.161 8.005 -4.779 1.00 94.44 88 ASP A CA 1
ATOM 705 C C . ASP A 1 88 ? -9.168 7.631 -3.682 1.00 94.44 88 ASP A C 1
ATOM 707 O O . ASP A 1 88 ? -10.322 8.056 -3.709 1.00 94.44 88 ASP A O 1
ATOM 711 N N . SER A 1 89 ? -8.718 6.898 -2.659 1.00 92.44 89 SER A N 1
ATOM 712 C CA . SER A 1 89 ? -9.513 6.582 -1.463 1.00 92.44 89 SER A CA 1
ATOM 713 C C . SER A 1 89 ? -9.538 7.708 -0.416 1.00 92.44 89 SER A C 1
ATOM 715 O O . SER A 1 89 ? -10.101 7.543 0.668 1.00 92.44 89 SER A O 1
ATOM 717 N N . GLY A 1 90 ? -8.906 8.854 -0.690 1.00 93.12 90 GLY A N 1
ATOM 718 C CA . GLY A 1 90 ? -8.844 10.004 0.215 1.00 93.12 90 GLY A CA 1
ATOM 719 C C . GLY A 1 90 ? -7.882 9.844 1.400 1.00 93.12 90 GLY A C 1
ATOM 720 O O . GLY A 1 90 ? -7.764 10.751 2.229 1.00 93.12 90 GLY A O 1
ATOM 721 N N . ARG A 1 91 ? -7.131 8.740 1.482 1.00 93.81 91 ARG A N 1
ATOM 722 C CA . ARG A 1 91 ? -6.138 8.435 2.530 1.00 93.81 91 ARG A CA 1
ATOM 723 C C . ARG A 1 91 ? -4.777 9.081 2.250 1.00 93.81 91 ARG A C 1
ATOM 725 O O . ARG A 1 91 ? -3.717 8.463 2.391 1.00 93.81 91 ARG A O 1
ATOM 732 N N . ASN A 1 92 ? -4.793 10.379 1.951 1.00 95.06 92 ASN A N 1
ATOM 733 C CA . ASN A 1 92 ? -3.595 11.197 1.728 1.00 95.06 92 ASN A CA 1
ATOM 734 C C . ASN A 1 92 ? -2.615 11.160 2.917 1.00 95.06 92 ASN A C 1
ATOM 736 O O . ASN A 1 92 ? -1.400 11.227 2.736 1.00 95.06 92 ASN A O 1
ATOM 7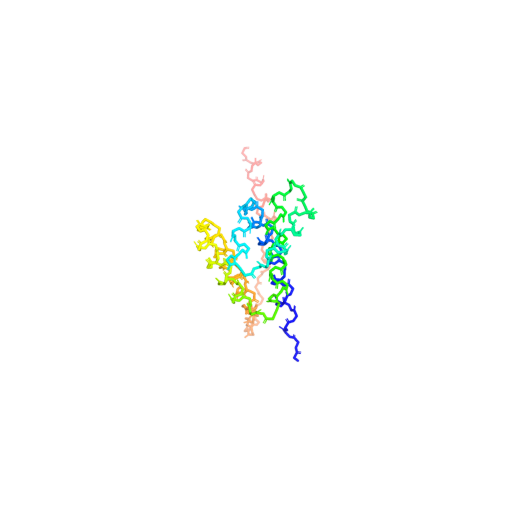40 N N . ASP A 1 93 ? -3.124 10.982 4.142 1.00 94.25 93 ASP A N 1
ATOM 741 C CA . ASP A 1 93 ? -2.294 10.828 5.341 1.00 94.25 93 ASP A CA 1
ATOM 742 C C . ASP A 1 93 ? -1.380 9.590 5.279 1.00 94.25 93 ASP A C 1
ATOM 744 O O . ASP A 1 93 ? -0.277 9.590 5.837 1.00 94.25 93 ASP A O 1
ATOM 748 N N . LEU A 1 94 ? -1.844 8.527 4.616 1.00 94.69 94 LEU A N 1
ATOM 749 C CA . LEU A 1 94 ? -1.111 7.285 4.419 1.00 94.69 94 LEU A CA 1
ATOM 750 C C . LEU A 1 94 ? -0.206 7.360 3.200 1.00 94.69 94 LEU A C 1
ATOM 752 O O . LEU A 1 94 ? 0.934 6.908 3.296 1.00 94.69 94 LEU A O 1
ATOM 756 N N . LYS A 1 95 ? -0.653 8.002 2.113 1.00 95.88 95 LYS A N 1
ATOM 757 C CA . LYS A 1 95 ? 0.192 8.289 0.944 1.00 95.88 95 LYS A CA 1
ATOM 758 C C . LYS A 1 95 ? 1.495 8.974 1.365 1.00 95.88 95 LYS A C 1
ATOM 760 O O . LYS A 1 95 ? 2.576 8.455 1.095 1.00 95.88 95 LYS A O 1
ATOM 765 N N . VAL A 1 96 ? 1.397 10.039 2.165 1.00 95.56 96 VAL A N 1
ATOM 766 C CA . VAL A 1 96 ? 2.564 10.778 2.685 1.00 95.56 96 VAL A CA 1
ATOM 767 C C . VAL A 1 96 ? 3.488 9.893 3.529 1.00 95.56 96 VAL A C 1
ATOM 769 O O . VAL A 1 96 ? 4.707 10.085 3.544 1.00 95.56 96 VAL A O 1
ATOM 772 N N . LYS A 1 97 ? 2.947 8.910 4.258 1.00 94.56 97 LYS A N 1
ATOM 773 C CA . LYS A 1 97 ? 3.766 7.960 5.030 1.00 94.56 97 LYS A CA 1
ATOM 774 C C . LYS A 1 97 ? 4.506 6.992 4.114 1.00 94.56 97 LYS A C 1
ATOM 776 O O . LYS A 1 97 ? 5.685 6.748 4.362 1.00 94.56 97 LYS A O 1
ATOM 781 N N . VAL A 1 98 ? 3.855 6.499 3.060 1.00 94.25 98 VAL A N 1
ATOM 782 C CA . VAL A 1 98 ? 4.486 5.652 2.037 1.00 94.25 98 VAL A CA 1
ATOM 783 C C . VAL A 1 98 ? 5.606 6.416 1.329 1.00 94.25 98 VAL A C 1
ATOM 785 O O . VAL A 1 98 ? 6.727 5.920 1.271 1.00 94.25 98 VAL A O 1
ATOM 788 N N . GLU A 1 99 ? 5.357 7.653 0.888 1.00 94.50 99 GLU A N 1
ATOM 789 C CA . GLU A 1 99 ? 6.368 8.524 0.263 1.00 94.50 99 GLU A CA 1
ATOM 790 C C . GLU A 1 99 ? 7.590 8.728 1.168 1.00 94.50 99 GLU A C 1
ATOM 792 O O . GLU A 1 99 ? 8.732 8.547 0.746 1.00 94.50 99 GLU A O 1
ATOM 797 N N . LYS A 1 100 ? 7.364 9.036 2.451 1.00 94.06 100 LYS A N 1
ATOM 798 C CA . LYS A 1 100 ? 8.449 9.193 3.432 1.00 94.06 100 LYS A CA 1
ATOM 799 C C . LYS A 1 100 ? 9.208 7.891 3.679 1.00 94.06 100 LYS A C 1
ATOM 801 O O . LYS A 1 100 ? 10.425 7.928 3.864 1.00 94.06 100 LYS A O 1
ATOM 806 N N . ALA A 1 101 ? 8.513 6.758 3.744 1.00 92.69 101 ALA A N 1
ATOM 807 C CA . ALA A 1 101 ? 9.139 5.456 3.946 1.00 92.69 101 ALA A CA 1
ATOM 808 C C . ALA A 1 101 ? 10.008 5.059 2.744 1.00 92.69 101 ALA A C 1
ATOM 810 O O . ALA A 1 101 ? 11.101 4.522 2.941 1.00 92.69 101 ALA A O 1
ATOM 811 N N . GLU A 1 102 ? 9.553 5.362 1.527 1.00 92.62 102 GLU A N 1
ATOM 812 C CA . GLU A 1 102 ? 10.288 5.080 0.296 1.00 92.62 102 GLU A CA 1
ATOM 813 C C . GLU A 1 102 ? 11.494 6.011 0.145 1.00 92.62 102 GLU A C 1
ATOM 815 O O . GLU A 1 102 ? 12.605 5.536 -0.081 1.00 92.62 102 GLU A O 1
ATOM 820 N N . ALA A 1 103 ? 11.336 7.314 0.397 1.00 91.00 103 ALA A N 1
ATOM 821 C CA . ALA A 1 103 ? 12.450 8.264 0.381 1.00 91.00 103 ALA A CA 1
ATOM 822 C C . ALA A 1 103 ? 13.572 7.858 1.355 1.00 91.00 103 ALA A C 1
ATOM 824 O O . ALA A 1 103 ? 14.754 7.899 1.012 1.00 91.00 103 ALA A O 1
ATOM 825 N N . LYS A 1 104 ? 13.211 7.385 2.559 1.00 90.12 104 LYS A N 1
ATOM 826 C CA . LYS A 1 104 ? 14.177 6.839 3.528 1.00 90.12 104 LYS A CA 1
ATOM 827 C C . LYS A 1 104 ? 14.893 5.594 3.003 1.00 90.12 104 LYS A C 1
ATOM 829 O O . LYS A 1 104 ? 16.087 5.441 3.250 1.00 90.12 104 LYS A O 1
ATOM 834 N N . ARG A 1 105 ? 14.187 4.706 2.295 1.00 89.44 105 ARG A N 1
ATOM 835 C CA . ARG A 1 105 ? 14.768 3.495 1.694 1.00 89.44 105 ARG A CA 1
ATOM 836 C C . ARG A 1 105 ? 15.777 3.857 0.609 1.00 89.44 105 ARG A C 1
AT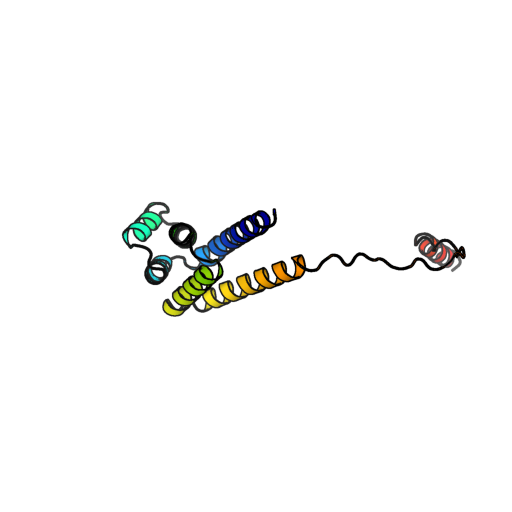OM 838 O O . ARG A 1 105 ? 16.888 3.337 0.628 1.00 89.44 105 ARG A O 1
ATOM 845 N N . VAL A 1 106 ? 15.407 4.761 -0.297 1.00 86.88 106 VAL A N 1
ATOM 846 C CA . VAL A 1 106 ? 16.276 5.224 -1.388 1.00 86.88 106 VAL A CA 1
ATOM 847 C C . VAL A 1 106 ? 17.540 5.877 -0.826 1.00 86.88 106 VAL A C 1
ATOM 849 O O . VAL A 1 106 ? 18.641 5.478 -1.200 1.00 86.88 106 VAL A O 1
ATOM 852 N N . ALA A 1 107 ? 17.405 6.774 0.157 1.00 86.06 107 ALA A N 1
ATOM 853 C CA . ALA A 1 107 ? 18.550 7.402 0.818 1.00 86.06 107 ALA A CA 1
ATOM 854 C C . ALA A 1 107 ? 19.483 6.377 1.496 1.00 86.06 107 ALA A C 1
ATOM 856 O O . ALA A 1 107 ? 20.704 6.469 1.380 1.00 86.06 107 ALA A O 1
ATOM 857 N N . ALA A 1 108 ? 18.925 5.359 2.163 1.00 82.62 108 ALA A N 1
ATOM 858 C CA . ALA A 1 108 ? 19.717 4.291 2.774 1.00 82.62 108 ALA A CA 1
ATOM 859 C C . ALA A 1 108 ? 20.444 3.420 1.730 1.00 82.62 108 ALA A C 1
ATOM 861 O O . ALA A 1 108 ? 21.567 2.975 1.969 1.00 82.62 108 ALA A O 1
ATOM 862 N N . GLN A 1 109 ? 19.835 3.187 0.562 1.00 79.81 109 GLN A N 1
ATOM 863 C CA . GLN A 1 109 ? 20.481 2.463 -0.538 1.00 79.81 109 GLN A CA 1
ATOM 864 C C . GLN A 1 109 ? 21.609 3.263 -1.191 1.00 79.81 109 GLN A C 1
ATOM 866 O O . GLN A 1 109 ? 22.600 2.670 -1.616 1.00 79.81 109 GLN A O 1
ATOM 871 N N . GLU A 1 110 ? 21.479 4.586 -1.262 1.00 77.75 110 GLU A N 1
ATOM 872 C CA . GLU A 1 110 ? 22.511 5.469 -1.807 1.00 77.75 110 GLU A CA 1
ATOM 873 C C . GLU A 1 110 ? 23.745 5.524 -0.893 1.00 77.75 110 GLU A C 1
ATOM 875 O O . GLU A 1 110 ? 24.869 5.342 -1.359 1.00 77.75 110 GLU A O 1
ATOM 880 N N . GLN A 1 111 ? 23.541 5.618 0.426 1.00 70.00 111 GLN A N 1
ATOM 881 C CA . GLN A 1 111 ? 24.628 5.552 1.416 1.00 70.00 111 GLN A CA 1
ATOM 882 C C . GLN A 1 111 ? 25.356 4.199 1.416 1.00 70.00 111 GLN A C 1
ATOM 884 O O . GLN A 1 111 ? 26.558 4.139 1.660 1.00 70.00 111 GLN A O 1
ATOM 889 N N . ALA A 1 112 ? 24.662 3.103 1.096 1.00 64.44 112 ALA A N 1
ATOM 890 C CA . ALA A 1 112 ? 25.268 1.774 0.996 1.00 64.44 112 ALA A CA 1
ATOM 891 C C . ALA A 1 112 ? 26.095 1.554 -0.289 1.00 64.44 112 ALA A C 1
ATOM 893 O O . ALA A 1 112 ? 26.818 0.559 -0.379 1.00 64.44 112 ALA A O 1
ATOM 894 N N . LYS A 1 113 ? 25.977 2.442 -1.289 1.00 58.06 113 LYS A N 1
ATOM 895 C CA . LYS A 1 113 ? 26.732 2.392 -2.554 1.00 58.06 113 LYS A CA 1
ATOM 896 C C . LYS A 1 113 ? 27.997 3.245 -2.545 1.00 58.06 113 LYS A C 1
ATOM 898 O O . LYS A 1 113 ? 28.782 3.119 -3.484 1.00 58.06 113 LYS A O 1
ATOM 903 N N . GLN A 1 114 ? 28.222 4.078 -1.525 1.00 45.22 114 GLN A N 1
ATOM 904 C CA . GLN A 1 114 ? 29.513 4.743 -1.389 1.00 45.22 114 GLN A CA 1
ATOM 905 C C . GLN A 1 114 ? 30.589 3.673 -1.150 1.00 45.22 114 GLN A C 1
ATOM 907 O O . GLN A 1 114 ? 30.476 2.900 -0.190 1.00 45.22 114 GLN A O 1
ATOM 912 N N . PRO A 1 115 ? 31.616 3.573 -2.017 1.00 44.97 115 PRO A N 1
ATOM 913 C CA . PRO A 1 115 ? 32.782 2.786 -1.680 1.00 44.97 115 PRO A CA 1
ATOM 914 C C . PRO A 1 115 ? 33.317 3.354 -0.369 1.00 44.97 115 PRO A C 1
ATOM 916 O O . PRO A 1 115 ? 33.404 4.570 -0.200 1.00 44.97 115 PRO A O 1
ATOM 919 N N . LYS A 1 116 ? 33.658 2.474 0.575 1.00 45.84 116 LYS A N 1
ATOM 920 C CA . LYS A 1 116 ? 34.647 2.843 1.580 1.00 45.84 116 LYS A CA 1
ATOM 921 C C . LYS A 1 116 ? 35.845 3.322 0.769 1.00 45.84 116 LYS A C 1
ATOM 923 O O . LYS A 1 116 ? 36.499 2.488 0.145 1.00 45.84 116 LYS A O 1
ATOM 928 N N . GLU A 1 117 ? 36.048 4.633 0.680 1.00 44.69 117 GLU A N 1
ATOM 929 C CA . GLU A 1 117 ? 37.329 5.182 0.276 1.00 44.69 117 GLU A CA 1
ATOM 930 C C . GLU A 1 117 ? 38.328 4.599 1.265 1.00 44.69 117 GLU A C 1
ATOM 932 O O . GLU A 1 117 ? 38.377 4.944 2.447 1.00 44.69 117 GLU A O 1
ATOM 937 N N . ASP A 1 118 ? 39.002 3.571 0.760 1.00 45.28 118 ASP A N 1
ATOM 938 C CA . ASP A 1 118 ? 40.347 3.186 1.103 1.00 45.28 118 ASP A CA 1
ATOM 939 C C . ASP A 1 118 ? 41.099 4.463 1.476 1.00 45.28 118 ASP A C 1
ATOM 941 O O . ASP A 1 118 ? 41.357 5.321 0.631 1.00 45.28 118 ASP A O 1
ATOM 945 N N . GLN A 1 119 ? 41.383 4.631 2.768 1.00 40.88 119 GLN A N 1
ATOM 946 C CA . GLN A 1 119 ? 42.379 5.589 3.220 1.00 40.88 119 GLN A CA 1
ATOM 947 C C . GLN A 1 119 ? 43.750 5.066 2.777 1.00 40.88 119 GLN A C 1
ATOM 949 O O . GLN A 1 119 ? 44.582 4.676 3.589 1.00 40.88 119 GLN A O 1
ATOM 954 N N . GLY A 1 120 ? 43.979 5.052 1.467 1.00 47.56 120 GLY A N 1
ATOM 955 C CA . GLY A 1 120 ? 45.298 5.099 0.885 1.00 47.56 120 GLY A CA 1
ATOM 956 C C . GLY A 1 120 ? 45.818 6.512 1.087 1.00 47.56 120 GLY A C 1
ATOM 957 O O . GLY A 1 120 ? 45.498 7.427 0.333 1.00 47.56 120 GLY A O 1
ATOM 958 N N . ALA A 1 121 ? 46.617 6.703 2.130 1.00 45.34 121 ALA A N 1
ATOM 959 C CA . ALA A 1 121 ? 47.444 7.885 2.257 1.00 45.34 121 ALA A CA 1
ATOM 960 C C . ALA A 1 121 ? 48.851 7.483 2.703 1.00 45.34 121 ALA A C 1
ATOM 962 O O . ALA A 1 121 ? 49.085 7.223 3.879 1.00 45.34 121 ALA A O 1
ATOM 963 N N . LYS A 1 122 ? 49.759 7.594 1.724 1.00 45.53 122 LYS A N 1
ATOM 964 C CA . LYS A 1 122 ? 51.142 8.077 1.849 1.00 45.53 122 LYS A CA 1
ATOM 965 C C . LYS A 1 122 ? 52.224 7.025 2.085 1.00 45.53 122 LYS A C 1
ATOM 967 O O . LYS A 1 122 ? 52.646 6.758 3.202 1.00 45.53 122 LYS A O 1
ATOM 972 N N . ASP A 1 123 ? 52.758 6.559 0.960 1.00 48.12 123 ASP A N 1
ATOM 973 C CA . ASP A 1 123 ? 54.200 6.389 0.797 1.00 48.12 123 ASP A CA 1
ATOM 974 C C . ASP A 1 123 ? 54.819 7.805 0.762 1.00 48.12 123 ASP A C 1
ATOM 976 O O . ASP A 1 123 ? 54.777 8.486 -0.260 1.00 48.12 123 ASP A O 1
ATOM 980 N N . GLU A 1 124 ? 55.264 8.319 1.912 1.00 46.81 124 GLU A N 1
ATOM 981 C CA . GLU A 1 124 ? 56.185 9.460 1.986 1.00 46.81 124 GLU A C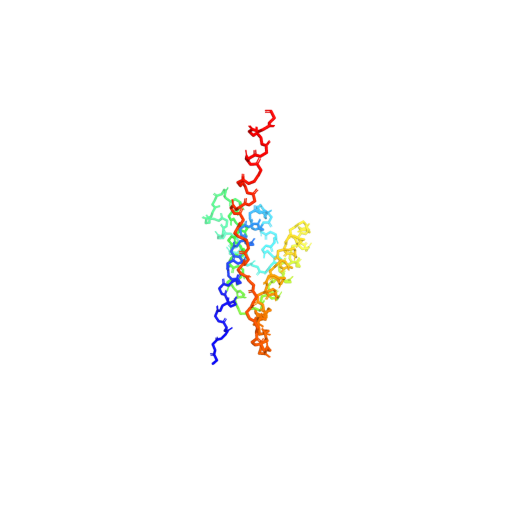A 1
ATOM 982 C C . GLU A 1 124 ? 57.016 9.356 3.275 1.00 46.81 124 GLU A C 1
ATOM 984 O O . GLU A 1 124 ? 56.508 9.533 4.378 1.00 46.81 124 GLU A O 1
ATOM 989 N N . LEU A 1 125 ? 58.286 9.000 3.072 1.00 45.28 125 LEU A N 1
ATOM 990 C CA . LEU A 1 125 ? 59.475 9.164 3.914 1.00 45.28 125 LEU A CA 1
ATOM 991 C C . LEU A 1 125 ? 59.386 8.972 5.444 1.00 45.28 125 LEU A C 1
ATOM 993 O O . LEU A 1 125 ? 58.889 9.800 6.202 1.00 45.28 125 LEU A O 1
ATOM 997 N N . ASP A 1 126 ? 60.087 7.915 5.859 1.00 49.78 126 ASP A N 1
ATOM 998 C CA . ASP A 1 126 ? 60.933 7.784 7.051 1.00 49.78 126 ASP A CA 1
ATOM 999 C C . ASP A 1 126 ? 61.259 9.100 7.789 1.00 49.78 126 ASP A C 1
ATOM 1001 O O . ASP A 1 126 ? 62.053 9.910 7.317 1.00 49.78 126 ASP A O 1
ATOM 1005 N N . LEU A 1 127 ? 60.656 9.266 8.972 1.00 49.28 127 LEU A N 1
ATOM 1006 C CA . LEU A 1 127 ? 61.190 9.970 10.145 1.00 49.28 127 LEU A CA 1
ATOM 1007 C C . LEU A 1 127 ? 60.360 9.525 11.372 1.00 49.28 127 LEU A C 1
ATOM 1009 O O . LEU A 1 127 ? 59.144 9.736 11.392 1.00 49.28 127 LEU A O 1
ATOM 1013 N N . PRO A 1 128 ? 60.955 8.916 12.416 1.00 46.47 128 PRO A N 1
ATOM 1014 C CA . PRO A 1 128 ? 60.205 8.523 13.603 1.00 46.47 128 PRO A CA 1
ATOM 1015 C C . PRO A 1 128 ? 59.840 9.765 14.423 1.00 46.47 128 PRO A C 1
ATOM 1017 O O . PRO A 1 128 ? 60.710 10.508 14.875 1.00 46.47 128 PRO A O 1
ATOM 1020 N N . SER A 1 129 ? 58.545 9.986 14.638 1.00 45.66 129 SER A N 1
ATOM 1021 C CA . SER A 1 129 ? 58.030 11.002 15.561 1.00 45.66 129 SER A CA 1
ATOM 1022 C C . SER A 1 129 ? 57.120 10.360 16.620 1.00 45.66 129 SER A C 1
ATOM 1024 O O . SER A 1 129 ? 56.519 9.317 16.362 1.00 45.66 129 SER A O 1
ATOM 1026 N N . PRO A 1 130 ? 57.118 10.920 17.844 1.00 48.97 130 PRO A N 1
ATOM 1027 C CA . PRO A 1 130 ? 57.047 10.188 19.115 1.00 48.97 130 PRO A CA 1
ATOM 1028 C C . PRO A 1 130 ? 55.663 9.604 19.445 1.00 48.97 130 PRO A C 1
ATOM 1030 O O . PRO A 1 130 ? 54.659 10.047 18.885 1.00 48.97 130 PRO A O 1
ATOM 1033 N N . PRO A 1 131 ? 55.579 8.619 20.368 1.00 49.66 131 PRO A N 1
ATOM 1034 C CA . PRO A 1 131 ? 54.313 7.988 20.724 1.00 49.66 131 PRO A CA 1
ATOM 1035 C C . PRO A 1 131 ? 53.322 9.013 21.283 1.00 49.66 131 PRO A C 1
ATOM 1037 O O . PRO A 1 131 ? 53.612 9.722 22.245 1.00 49.66 131 PRO A O 1
ATOM 1040 N N . ALA A 1 132 ? 52.143 9.049 20.662 1.00 45.25 132 ALA A N 1
ATOM 1041 C CA . ALA A 1 132 ? 50.997 9.825 21.099 1.00 45.25 132 ALA A CA 1
ATOM 1042 C C . ALA A 1 132 ? 50.618 9.468 22.545 1.00 45.25 132 ALA A C 1
ATOM 1044 O O . ALA A 1 132 ? 50.395 8.304 22.890 1.00 45.25 132 ALA A O 1
ATOM 1045 N N . GLU A 1 133 ? 50.557 10.513 23.365 1.00 48.53 133 GLU A N 1
ATOM 1046 C CA . GLU A 1 133 ? 50.100 10.541 24.748 1.00 48.53 133 GLU A CA 1
ATOM 1047 C C . GLU A 1 133 ? 48.814 9.727 24.939 1.00 48.53 133 GLU A C 1
ATOM 1049 O O . GLU A 1 133 ? 47.770 9.965 24.327 1.00 48.53 133 GLU A O 1
ATOM 1054 N N . ASN A 1 134 ? 48.903 8.732 25.815 1.00 53.19 134 ASN A N 1
ATOM 1055 C CA . ASN A 1 134 ? 47.782 7.912 26.234 1.00 53.19 134 ASN A CA 1
ATOM 1056 C C . ASN A 1 134 ? 46.827 8.793 27.068 1.00 53.19 134 ASN A C 1
ATOM 1058 O O . ASN A 1 134 ? 47.271 9.378 28.057 1.00 53.19 134 ASN A O 1
ATOM 1062 N N . PRO A 1 135 ? 45.514 8.863 26.774 1.00 51.06 135 PRO A N 1
ATOM 1063 C CA . PRO A 1 135 ? 44.557 9.732 27.483 1.00 51.06 135 PRO A CA 1
ATOM 1064 C C . PRO A 1 135 ? 44.337 9.383 28.972 1.00 51.06 135 PRO A C 1
ATOM 1066 O O . PRO A 1 135 ? 43.456 9.942 29.629 1.00 51.06 135 PRO A O 1
ATOM 1069 N N . LYS A 1 136 ? 45.129 8.462 29.531 1.00 53.69 136 LYS A N 1
ATOM 1070 C CA . LYS A 1 136 ? 45.192 8.159 30.964 1.00 53.69 136 LYS A CA 1
ATOM 1071 C C . LYS A 1 136 ? 46.159 9.072 31.731 1.00 53.69 136 LYS A C 1
ATOM 1073 O O . LYS A 1 136 ? 45.947 9.250 32.930 1.00 53.69 136 LYS A O 1
ATOM 1078 N N . ASP A 1 137 ? 47.130 9.704 31.067 1.00 56.00 137 ASP A N 1
ATOM 1079 C CA . ASP A 1 137 ? 48.093 10.614 31.712 1.00 56.00 137 ASP A CA 1
ATOM 1080 C C . ASP A 1 137 ? 47.481 11.986 32.047 1.00 56.00 137 ASP A C 1
ATOM 1082 O O . ASP A 1 137 ? 47.688 12.514 33.142 1.00 56.00 137 ASP A O 1
ATOM 1086 N N . ALA A 1 138 ? 46.569 12.491 31.209 1.00 54.41 138 ALA A N 1
ATOM 1087 C CA . ALA A 1 138 ? 45.813 13.719 31.489 1.00 54.41 138 ALA A CA 1
ATOM 1088 C C . ALA A 1 138 ? 44.909 13.616 32.740 1.00 54.41 138 ALA A C 1
ATOM 1090 O O . ALA A 1 138 ? 44.573 14.624 33.368 1.00 54.41 138 ALA A O 1
ATOM 1091 N N . GLN A 1 139 ? 44.521 12.399 33.147 1.00 56.84 139 GLN A N 1
ATOM 1092 C CA . GLN A 1 139 ? 43.730 12.181 34.363 1.00 56.84 139 GLN A CA 1
ATOM 1093 C C . GLN A 1 139 ? 44.583 12.126 35.641 1.00 56.84 139 GLN A C 1
ATOM 1095 O O . GLN A 1 139 ? 44.053 12.358 36.733 1.00 56.84 139 GLN A O 1
ATOM 1100 N N . LEU A 1 140 ? 45.887 11.847 35.534 1.00 56.00 140 LEU A N 1
ATOM 1101 C CA . LEU A 1 140 ? 46.789 11.781 36.685 1.00 56.00 140 LEU A CA 1
ATOM 1102 C C . LEU A 1 140 ? 47.242 13.185 37.120 1.00 56.00 140 LEU A C 1
ATOM 1104 O O . LEU A 1 140 ? 47.222 13.488 38.316 1.00 56.00 140 LEU A O 1
ATOM 1108 N N . GLU A 1 141 ? 47.525 14.088 36.175 1.00 59.19 141 GLU A N 1
ATOM 1109 C CA . GLU A 1 141 ? 47.893 15.481 36.486 1.00 59.19 141 GLU A CA 1
ATOM 1110 C C . GLU A 1 141 ? 46.734 16.295 37.088 1.00 59.19 141 GLU A C 1
ATOM 1112 O O . GLU A 1 141 ? 46.935 17.093 38.011 1.00 59.19 141 GLU A O 1
ATOM 1117 N N . ALA A 1 142 ? 45.493 16.038 36.660 1.00 62.97 142 ALA A N 1
ATOM 1118 C CA . ALA A 1 142 ? 44.309 16.649 37.267 1.00 62.97 142 ALA A CA 1
ATOM 1119 C C . ALA A 1 142 ? 44.090 16.194 38.725 1.00 62.97 142 ALA A C 1
ATOM 1121 O O . ALA A 1 142 ? 43.580 16.957 39.551 1.00 62.97 142 ALA A O 1
ATOM 1122 N N . ARG A 1 143 ? 44.504 14.965 39.073 1.00 61.47 143 ARG A N 1
ATOM 1123 C CA . ARG A 1 143 ? 44.432 14.450 40.451 1.00 61.47 143 ARG A CA 1
ATOM 1124 C C . ARG A 1 143 ? 45.558 14.984 41.338 1.00 61.47 143 ARG A C 1
ATOM 1126 O O . ARG A 1 143 ? 45.325 15.157 42.531 1.00 61.47 143 ARG A O 1
ATOM 1133 N N . LEU A 1 144 ? 46.726 15.312 40.782 1.00 60.72 144 LEU A N 1
ATOM 1134 C CA . LEU A 1 144 ? 47.860 15.831 41.556 1.00 60.72 144 LEU A CA 1
ATOM 1135 C C . LEU A 1 144 ? 47.697 17.313 41.952 1.00 60.72 144 LEU A C 1
ATOM 1137 O O . LEU A 1 144 ? 48.134 17.706 43.033 1.00 60.72 144 LEU A O 1
ATOM 1141 N N . LYS A 1 145 ? 46.996 18.126 41.146 1.00 63.34 145 LYS A N 1
ATOM 1142 C CA . LYS A 1 145 ? 46.661 19.523 41.503 1.00 63.34 145 LYS A CA 1
ATOM 1143 C C . LYS A 1 145 ? 45.658 19.647 42.657 1.00 63.34 145 LYS A C 1
ATOM 1145 O O . LYS A 1 145 ? 45.721 20.620 43.396 1.00 63.34 145 LYS A O 1
ATOM 1150 N N . LYS A 1 146 ? 44.777 18.659 42.856 1.00 62.62 146 LYS A N 1
ATOM 1151 C CA . LYS A 1 146 ? 43.799 18.645 43.964 1.00 62.62 146 LYS A CA 1
ATOM 1152 C C . LYS A 1 146 ? 44.382 18.256 45.326 1.00 62.62 146 LYS A C 1
ATOM 1154 O O . LYS A 1 146 ? 43.692 18.418 46.321 1.00 62.62 146 LYS A O 1
ATOM 1159 N N . LEU A 1 147 ? 45.612 17.740 45.381 1.00 56.66 147 LEU A N 1
ATOM 1160 C CA . LEU A 1 147 ? 46.257 17.313 46.631 1.00 56.66 147 LEU A CA 1
ATOM 1161 C C . LEU A 1 147 ? 47.228 18.365 47.207 1.00 56.66 147 LEU A C 1
ATOM 1163 O O . LEU A 1 147 ? 47.842 18.130 48.242 1.00 56.66 147 LEU A O 1
ATOM 1167 N N . LYS A 1 148 ? 47.404 19.505 46.526 1.00 56.25 148 LYS A N 1
ATOM 1168 C CA . LYS A 1 148 ? 48.261 20.625 46.961 1.00 56.25 148 LYS A CA 1
ATOM 1169 C C . LYS A 1 148 ? 47.479 21.936 47.148 1.00 56.25 148 LYS A C 1
ATOM 1171 O O . LYS A 1 148 ? 48.067 23.012 47.073 1.00 56.25 148 LYS A O 1
ATOM 1176 N N . SER A 1 149 ? 46.166 21.850 47.364 1.00 52.28 149 SER A N 1
ATOM 1177 C CA . SER A 1 149 ? 45.319 22.950 47.852 1.00 52.28 149 SER A CA 1
ATOM 1178 C C . SER A 1 149 ? 44.727 22.578 49.197 1.00 52.28 149 SER A C 1
ATOM 1180 O O . SER A 1 149 ? 44.385 21.385 49.354 1.00 52.28 149 SER A O 1
#